Protein AF-A0A965U8T6-F1 (afdb_monomer)

Structure (mmCIF, N/CA/C/O backbone):
data_AF-A0A965U8T6-F1
#
_entry.id   AF-A0A965U8T6-F1
#
loop_
_atom_site.group_PDB
_atom_site.id
_atom_site.type_symbol
_atom_site.label_atom_id
_atom_site.label_alt_id
_atom_site.label_comp_id
_atom_site.label_asym_id
_atom_site.label_entity_id
_atom_site.label_seq_id
_atom_site.pdbx_PDB_ins_code
_atom_site.Cartn_x
_atom_site.Cartn_y
_atom_site.Cartn_z
_atom_site.occupancy
_atom_site.B_iso_or_equiv
_atom_site.auth_seq_id
_atom_site.auth_comp_id
_atom_site.auth_asym_id
_atom_site.auth_atom_id
_atom_site.pdbx_PDB_model_num
ATOM 1 N N . TYR A 1 1 ? -5.938 -2.047 -11.410 1.00 95.56 1 TYR A N 1
ATOM 2 C CA . TYR A 1 1 ? -6.983 -1.110 -10.957 1.00 95.56 1 TYR A CA 1
ATOM 3 C C . TYR A 1 1 ? -6.586 0.311 -11.294 1.00 95.56 1 TYR A C 1
ATOM 5 O O . TYR A 1 1 ? -5.406 0.629 -11.241 1.00 95.56 1 TYR A O 1
ATOM 13 N N . THR A 1 2 ? -7.552 1.163 -11.639 1.00 97.12 2 THR A N 1
ATOM 14 C CA . THR A 1 2 ? -7.296 2.601 -11.788 1.00 97.12 2 THR A CA 1
ATOM 15 C C . THR A 1 2 ? -7.121 3.244 -10.413 1.00 97.12 2 THR A C 1
ATOM 17 O O . THR A 1 2 ? -7.594 2.717 -9.402 1.00 97.12 2 THR A O 1
ATOM 20 N N . ARG A 1 3 ? -6.462 4.404 -10.363 1.00 97.56 3 ARG A N 1
ATOM 21 C CA . ARG A 1 3 ? -6.260 5.137 -9.108 1.00 97.56 3 ARG A CA 1
ATOM 22 C C . ARG A 1 3 ? -7.570 5.449 -8.363 1.00 97.56 3 ARG A C 1
ATOM 24 O O . ARG A 1 3 ? -7.575 5.187 -7.169 1.00 97.56 3 ARG A O 1
ATOM 31 N N . PRO A 1 4 ? -8.670 5.900 -9.004 1.00 98.19 4 PRO A N 1
ATOM 32 C CA . PRO A 1 4 ? -9.933 6.126 -8.293 1.00 98.19 4 PRO A CA 1
ATOM 33 C C . PRO A 1 4 ? -10.497 4.862 -7.629 1.00 98.19 4 PRO A C 1
ATOM 35 O O . PRO A 1 4 ? -10.954 4.913 -6.494 1.00 98.19 4 PRO A O 1
ATOM 38 N N . VAL A 1 5 ? -10.396 3.699 -8.287 1.00 98.44 5 VAL A N 1
ATOM 39 C CA . VAL A 1 5 ? -10.854 2.421 -7.708 1.00 98.44 5 VAL A CA 1
ATOM 40 C C . VAL A 1 5 ? -10.034 2.042 -6.472 1.00 98.44 5 VAL A C 1
ATOM 42 O O . VAL A 1 5 ? -10.585 1.554 -5.485 1.00 98.44 5 VAL A O 1
ATOM 45 N N . LEU A 1 6 ? -8.720 2.278 -6.519 1.00 98.62 6 LEU A N 1
ATOM 46 C CA . LEU A 1 6 ? -7.829 2.081 -5.378 1.00 98.62 6 LEU A CA 1
ATOM 47 C C . LEU A 1 6 ? -8.132 3.087 -4.257 1.00 98.62 6 LEU A C 1
ATOM 49 O O . LEU A 1 6 ? -8.228 2.696 -3.101 1.00 98.62 6 LEU A O 1
ATOM 53 N N . GLU A 1 7 ? -8.321 4.363 -4.585 1.00 98.56 7 GLU A N 1
ATOM 54 C CA . GLU A 1 7 ? -8.605 5.433 -3.622 1.00 98.56 7 GLU A CA 1
ATOM 55 C C . GLU A 1 7 ? -9.887 5.173 -2.823 1.00 98.56 7 GLU A C 1
ATOM 57 O O . GLU A 1 7 ? -9.884 5.321 -1.601 1.00 98.56 7 GLU A O 1
ATOM 62 N N . GLU A 1 8 ? -10.936 4.702 -3.501 1.00 98.25 8 GLU A N 1
ATOM 63 C CA . GLU A 1 8 ? -12.236 4.352 -2.917 1.00 98.25 8 GLU A CA 1
ATOM 64 C C . GLU A 1 8 ? -12.275 2.966 -2.250 1.00 98.25 8 GLU A C 1
ATOM 66 O O . GLU A 1 8 ? -13.344 2.528 -1.826 1.00 98.25 8 GLU A O 1
ATOM 71 N N . ALA A 1 9 ? -11.142 2.257 -2.164 1.00 98.44 9 ALA A N 1
ATOM 72 C CA . ALA A 1 9 ? -11.059 0.922 -1.569 1.00 98.44 9 ALA A CA 1
ATOM 73 C C . ALA A 1 9 ? -12.019 -0.105 -2.212 1.00 98.44 9 ALA A C 1
ATOM 75 O O . ALA A 1 9 ? -12.642 -0.913 -1.523 1.00 98.44 9 ALA A O 1
ATOM 76 N N . LYS A 1 10 ? -12.148 -0.084 -3.547 1.00 98.38 10 LYS A N 1
ATOM 77 C CA . LYS A 1 10 ? -13.059 -0.953 -4.318 1.00 98.38 10 LYS A CA 1
ATOM 78 C C . LYS A 1 10 ? -12.325 -2.073 -5.056 1.00 98.38 10 LYS A C 1
ATOM 80 O O . LYS A 1 10 ? -12.533 -2.299 -6.248 1.00 98.38 10 LYS A O 1
ATOM 85 N N . THR A 1 11 ? -11.440 -2.777 -4.356 1.00 98.56 11 THR A N 1
ATOM 86 C CA . THR A 1 11 ? -10.749 -3.957 -4.902 1.00 98.56 11 THR A CA 1
ATOM 87 C C . THR A 1 11 ? -11.433 -5.251 -4.465 1.00 98.56 11 THR A C 1
ATOM 89 O O . THR A 1 11 ? -12.326 -5.240 -3.617 1.00 98.56 11 THR A O 1
ATOM 92 N N . HIS A 1 12 ? -11.006 -6.380 -5.027 1.00 98.44 12 HIS A N 1
ATOM 93 C CA . HIS A 1 12 ? -11.463 -7.701 -4.591 1.00 98.44 12 HIS A CA 1
ATOM 94 C C . HIS A 1 12 ? -10.910 -8.116 -3.213 1.00 98.44 12 HIS A C 1
ATOM 96 O O . HIS A 1 12 ? -11.413 -9.063 -2.615 1.00 98.44 12 HIS A O 1
ATOM 102 N N . ASP A 1 13 ? -9.866 -7.447 -2.716 1.00 98.69 13 ASP A N 1
ATOM 103 C CA . ASP A 1 13 ? -9.146 -7.824 -1.502 1.00 98.69 13 ASP A CA 1
ATOM 104 C C . ASP A 1 13 ? -9.643 -7.006 -0.303 1.00 98.69 13 ASP A C 1
ATOM 106 O O . ASP A 1 13 ? -9.389 -5.803 -0.184 1.00 98.69 13 ASP A O 1
ATOM 110 N N . CYS A 1 14 ? -10.345 -7.671 0.616 1.00 98.44 14 CYS A N 1
ATOM 111 C CA . CYS A 1 14 ? -10.909 -7.027 1.798 1.00 98.44 14 CYS A CA 1
ATOM 112 C C . CYS A 1 14 ? -9.839 -6.470 2.754 1.00 98.44 14 CYS A C 1
ATOM 114 O O . CYS A 1 14 ? -10.077 -5.434 3.376 1.00 98.44 14 CYS A O 1
ATOM 116 N N . TYR A 1 15 ? -8.658 -7.089 2.846 1.00 98.75 15 TYR A N 1
ATOM 117 C CA . TYR A 1 15 ? -7.562 -6.620 3.699 1.00 98.75 15 TYR A CA 1
ATOM 118 C C . TYR A 1 15 ? -6.897 -5.382 3.118 1.00 98.75 15 TYR A C 1
ATOM 120 O O . TYR A 1 15 ? -6.565 -4.452 3.856 1.00 98.75 15 TYR A O 1
ATOM 128 N N . TRP A 1 16 ? -6.745 -5.338 1.794 1.00 98.81 16 TRP A N 1
ATOM 129 C CA . TRP A 1 16 ? -6.263 -4.144 1.113 1.00 98.81 16 TRP A CA 1
ATOM 130 C C . TRP A 1 16 ? -7.254 -2.986 1.245 1.00 98.81 16 TRP A C 1
ATOM 132 O O . TRP A 1 16 ? -6.857 -1.878 1.609 1.00 98.81 16 TRP A O 1
ATOM 142 N N . ASN A 1 17 ? -8.545 -3.257 1.026 1.00 98.81 17 ASN A N 1
ATOM 143 C CA . ASN A 1 17 ? -9.600 -2.257 1.172 1.00 98.81 17 ASN A CA 1
ATOM 144 C C . ASN A 1 17 ? -9.642 -1.707 2.606 1.00 98.81 17 ASN A C 1
ATOM 146 O O . ASN A 1 17 ? -9.718 -0.497 2.801 1.00 98.81 17 ASN A O 1
ATOM 150 N N . ALA A 1 18 ? -9.519 -2.572 3.617 1.00 98.75 18 ALA A N 1
ATOM 151 C CA . ALA A 1 18 ? -9.455 -2.147 5.011 1.00 98.75 18 A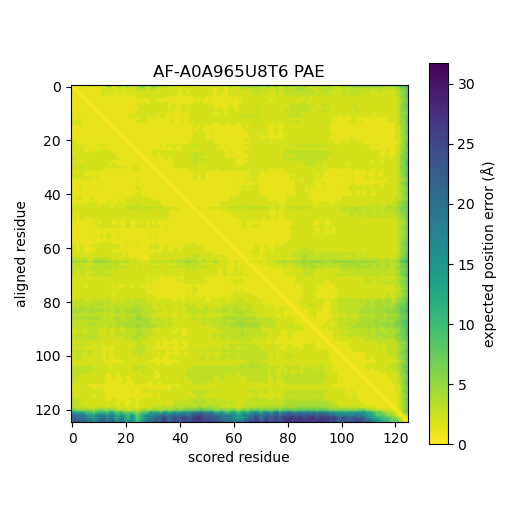LA A CA 1
ATOM 152 C C . ALA A 1 18 ? -8.212 -1.293 5.307 1.00 98.75 18 ALA A C 1
ATOM 154 O O . ALA A 1 18 ? -8.329 -0.260 5.959 1.00 98.75 18 ALA A O 1
ATOM 155 N N . ALA A 1 19 ? -7.037 -1.653 4.785 1.00 98.75 19 ALA A N 1
ATOM 156 C CA . ALA A 1 19 ? -5.831 -0.838 4.946 1.00 98.75 19 ALA A CA 1
ATOM 157 C C . ALA A 1 19 ? -5.972 0.553 4.319 1.00 98.75 19 ALA A C 1
ATOM 159 O O . ALA A 1 19 ? -5.640 1.558 4.953 1.00 98.75 19 ALA A O 1
ATOM 160 N N . GLN A 1 20 ? -6.513 0.616 3.101 1.00 98.81 20 GLN A N 1
ATOM 161 C CA . GLN A 1 20 ? -6.819 1.875 2.430 1.00 98.81 20 GLN A CA 1
ATOM 162 C C . GLN A 1 20 ? -7.793 2.717 3.265 1.00 98.81 20 GLN A C 1
ATOM 164 O O . GLN A 1 20 ? -7.529 3.892 3.505 1.00 98.81 20 GLN A O 1
ATOM 169 N N . MET A 1 21 ? -8.878 2.123 3.767 1.00 98.62 21 MET A N 1
ATOM 170 C CA . MET A 1 21 ? -9.856 2.853 4.575 1.00 98.62 21 MET A CA 1
ATOM 171 C C . MET A 1 21 ? -9.304 3.289 5.931 1.00 98.62 21 MET A C 1
ATOM 173 O O . MET A 1 21 ? -9.589 4.409 6.343 1.00 98.62 21 MET A O 1
ATOM 177 N N . GLU A 1 22 ? -8.474 2.478 6.599 1.00 98.50 22 GLU A N 1
ATOM 178 C CA . GLU A 1 22 ? -7.788 2.867 7.840 1.00 98.50 22 GLU A CA 1
ATOM 179 C C . GLU A 1 22 ? -7.004 4.166 7.624 1.00 98.50 22 GLU A C 1
ATOM 181 O O . GLU A 1 22 ? -7.144 5.114 8.399 1.00 98.50 22 GLU A O 1
ATOM 186 N N . MET A 1 23 ? -6.235 4.233 6.535 1.00 98.19 23 MET A N 1
ATOM 187 C CA . MET A 1 23 ? -5.492 5.427 6.142 1.00 98.19 23 MET A CA 1
ATOM 188 C C . MET A 1 23 ? -6.413 6.624 5.890 1.00 98.19 23 MET A C 1
ATOM 190 O O . MET A 1 23 ? -6.151 7.703 6.412 1.00 98.19 23 MET A O 1
ATOM 194 N N . VAL A 1 24 ? -7.480 6.439 5.109 1.00 98.25 24 VAL A N 1
ATOM 195 C CA . VAL A 1 24 ? -8.394 7.520 4.705 1.00 98.25 24 VAL A CA 1
ATOM 196 C C . VAL A 1 24 ? -9.102 8.144 5.907 1.00 98.25 24 VAL A C 1
ATOM 198 O O . VAL A 1 24 ? -9.201 9.366 5.978 1.00 98.25 24 VAL A O 1
ATOM 201 N N . VAL A 1 25 ? -9.582 7.332 6.855 1.00 97.62 25 VAL A N 1
ATOM 202 C CA . VAL A 1 25 ? -10.411 7.835 7.967 1.00 97.62 25 VAL A CA 1
ATOM 203 C C . VAL A 1 25 ? -9.605 8.276 9.183 1.00 97.62 25 VAL A C 1
ATOM 205 O O . VAL A 1 25 ? -10.047 9.157 9.912 1.00 97.62 25 VAL A O 1
ATOM 208 N N . SER A 1 26 ? -8.437 7.672 9.427 1.00 97.31 26 SER A N 1
ATOM 209 C CA . SER A 1 26 ? -7.622 7.970 10.616 1.00 97.31 26 SER A CA 1
ATOM 210 C C . SER A 1 26 ? -6.365 8.785 10.320 1.00 97.31 26 SER A C 1
ATOM 212 O O . SER A 1 26 ? -5.699 9.248 11.244 1.00 97.31 26 SER A O 1
ATOM 214 N N . GLY A 1 27 ? -5.994 8.913 9.045 1.00 97.94 27 GLY A N 1
ATOM 215 C CA . GLY A 1 27 ? -4.735 9.517 8.632 1.00 97.94 27 GLY A CA 1
ATOM 216 C C . GLY A 1 27 ? -3.497 8.671 8.950 1.00 97.94 27 GLY A C 1
ATOM 217 O O . GLY A 1 27 ? -2.373 9.170 8.865 1.00 97.94 27 GLY A O 1
ATOM 218 N N . LYS A 1 28 ? -3.670 7.402 9.349 1.00 97.38 28 LYS A N 1
ATOM 219 C CA . LYS A 1 28 ? -2.567 6.499 9.688 1.00 97.38 28 LYS A CA 1
ATOM 220 C C . LYS A 1 28 ? -2.889 5.047 9.351 1.00 97.38 28 LYS A C 1
ATOM 222 O O . LYS A 1 28 ? -3.646 4.386 10.051 1.00 97.38 28 LYS A O 1
ATOM 227 N N . MET A 1 29 ? -2.205 4.502 8.351 1.00 98.38 29 MET A N 1
ATOM 228 C CA . MET A 1 29 ? -2.220 3.057 8.085 1.00 98.38 29 MET A CA 1
ATOM 229 C C . MET A 1 29 ? -1.245 2.302 8.997 1.00 98.38 29 MET A C 1
ATOM 231 O O . MET A 1 29 ? -0.110 2.760 9.197 1.00 98.38 29 MET A O 1
ATOM 235 N N . ASN A 1 30 ? -1.636 1.118 9.483 1.00 98.06 30 ASN A N 1
ATOM 236 C CA . ASN A 1 30 ? -0.732 0.200 10.180 1.00 98.06 30 ASN A CA 1
ATOM 237 C C . ASN A 1 30 ? 0.538 -0.081 9.348 1.00 98.06 30 ASN A C 1
ATOM 239 O O . ASN A 1 30 ? 0.462 -0.360 8.153 1.00 98.06 30 ASN A O 1
ATOM 243 N N . GLY A 1 31 ? 1.716 -0.041 9.981 1.00 97.75 31 GLY A N 1
ATOM 244 C CA . GLY A 1 31 ? 3.002 -0.155 9.281 1.00 97.75 31 GLY A CA 1
ATOM 245 C C . GLY A 1 31 ? 3.194 -1.469 8.515 1.00 97.75 31 GLY A C 1
ATOM 246 O O . GLY A 1 31 ? 3.722 -1.453 7.404 1.00 97.75 31 GLY A O 1
ATOM 247 N N . TYR A 1 32 ? 2.711 -2.597 9.047 1.00 98.44 32 TYR A N 1
ATOM 248 C CA . TYR A 1 32 ? 2.759 -3.867 8.318 1.00 98.44 32 TYR A CA 1
ATOM 249 C C . TYR A 1 32 ? 1.830 -3.843 7.104 1.00 98.44 32 TYR A C 1
ATOM 251 O O . TYR A 1 32 ? 2.193 -4.304 6.018 1.00 98.44 32 TYR A O 1
ATOM 259 N N . MET A 1 33 ? 0.654 -3.235 7.270 1.00 98.69 33 MET A N 1
ATOM 260 C CA . MET A 1 33 ? -0.303 -3.073 6.184 1.00 98.69 33 MET A CA 1
ATOM 261 C C . MET A 1 33 ? 0.198 -2.121 5.101 1.00 98.69 33 MET A C 1
ATOM 263 O O . MET A 1 33 ? -0.093 -2.386 3.945 1.00 98.69 33 MET A O 1
ATOM 267 N N . ARG A 1 34 ? 1.037 -1.116 5.400 1.00 98.69 34 ARG A N 1
ATOM 268 C CA . ARG A 1 34 ? 1.681 -0.285 4.357 1.00 98.69 34 ARG A CA 1
ATOM 269 C C . ARG A 1 34 ? 2.515 -1.116 3.382 1.00 98.69 34 ARG A C 1
ATOM 271 O O . ARG A 1 34 ? 2.455 -0.888 2.176 1.00 98.69 34 ARG A O 1
ATOM 278 N N . MET A 1 35 ? 3.248 -2.112 3.890 1.00 98.69 35 MET A N 1
ATOM 279 C CA . MET A 1 35 ? 4.021 -3.035 3.049 1.00 98.69 35 MET A CA 1
ATOM 280 C C . MET A 1 35 ? 3.112 -3.892 2.167 1.00 98.69 35 MET A C 1
ATOM 282 O O . MET A 1 35 ? 3.359 -4.030 0.969 1.00 98.69 35 MET A O 1
ATOM 286 N N . TYR A 1 36 ? 2.060 -4.465 2.759 1.00 98.81 36 TYR A N 1
ATOM 287 C CA . TYR A 1 36 ? 1.067 -5.247 2.025 1.00 98.81 36 TYR A CA 1
ATOM 288 C C . TYR A 1 36 ? 0.399 -4.406 0.931 1.00 98.81 36 TYR A C 1
ATOM 290 O O . TYR A 1 36 ? 0.395 -4.774 -0.242 1.00 98.81 36 TYR A O 1
ATOM 298 N N . TRP A 1 37 ? -0.092 -3.235 1.326 1.00 98.88 37 TRP A N 1
ATOM 299 C CA . TRP A 1 37 ? -0.799 -2.274 0.500 1.00 98.88 37 TRP A CA 1
ATOM 300 C C . TRP A 1 37 ? 0.025 -1.837 -0.712 1.00 98.88 37 TRP A C 1
ATOM 302 O O . TRP A 1 37 ? -0.462 -1.924 -1.840 1.00 98.88 37 TRP A O 1
ATOM 312 N N . GLY A 1 38 ? 1.292 -1.462 -0.505 1.00 98.69 38 GLY A N 1
ATOM 313 C CA . GLY A 1 38 ? 2.176 -1.030 -1.588 1.00 98.69 38 GLY A CA 1
ATOM 314 C C . GLY A 1 38 ? 2.478 -2.149 -2.587 1.00 98.69 38 GLY A C 1
ATOM 315 O O . GLY A 1 38 ? 2.484 -1.919 -3.795 1.00 98.69 38 GLY A O 1
ATOM 316 N N . LYS A 1 39 ? 2.657 -3.387 -2.106 1.00 98.69 39 LYS A N 1
ATOM 317 C CA . LYS A 1 39 ? 2.902 -4.553 -2.974 1.00 98.69 39 LYS A CA 1
ATOM 318 C C . LYS A 1 39 ? 1.696 -4.920 -3.828 1.00 98.69 39 LYS A C 1
ATOM 320 O O . LYS A 1 39 ? 1.874 -5.326 -4.970 1.00 98.69 39 LYS A O 1
ATOM 325 N N . LYS A 1 40 ? 0.481 -4.749 -3.311 1.00 98.75 40 LYS A N 1
ATOM 326 C CA . LYS A 1 40 ? -0.737 -4.972 -4.097 1.00 98.75 40 LYS A CA 1
ATOM 327 C C . LYS A 1 40 ? -0.979 -3.889 -5.143 1.00 98.75 40 LYS A C 1
ATOM 329 O O . LYS A 1 40 ? -1.407 -4.208 -6.246 1.00 98.75 40 LYS A O 1
ATOM 334 N N . ILE A 1 41 ? -0.619 -2.633 -4.864 1.00 98.69 41 ILE A N 1
ATOM 335 C CA . ILE A 1 41 ? -0.623 -1.590 -5.904 1.00 98.69 41 ILE A CA 1
ATOM 336 C C . ILE A 1 41 ? 0.330 -1.968 -7.045 1.00 98.69 41 ILE A C 1
ATOM 338 O O . ILE A 1 41 ? -0.048 -1.829 -8.206 1.00 98.69 41 ILE A O 1
ATOM 342 N N . LEU A 1 42 ? 1.526 -2.483 -6.732 1.00 98.56 42 LEU A N 1
ATOM 343 C CA . LEU A 1 42 ? 2.449 -3.013 -7.742 1.00 98.56 42 LEU A CA 1
ATOM 344 C C . LEU A 1 42 ? 1.825 -4.171 -8.539 1.00 98.56 42 LEU A C 1
ATOM 346 O O . LEU A 1 42 ? 1.861 -4.138 -9.762 1.00 98.56 42 LEU A O 1
ATOM 350 N N . GLU A 1 43 ? 1.212 -5.147 -7.865 1.00 98.50 43 GLU A N 1
ATOM 351 C CA . GLU A 1 43 ? 0.592 -6.321 -8.504 1.00 98.50 43 GLU A CA 1
ATOM 352 C C . GLU A 1 43 ? -0.556 -5.969 -9.458 1.00 98.50 43 GLU A C 1
ATOM 354 O O . GLU A 1 43 ? -0.780 -6.667 -10.441 1.00 98.50 43 GLU A O 1
ATOM 359 N N . TRP A 1 44 ? -1.313 -4.910 -9.161 1.00 98.50 44 TRP A N 1
ATOM 360 C CA . TRP A 1 44 ? -2.549 -4.588 -9.880 1.00 98.50 44 TRP A CA 1
ATOM 361 C C . TRP A 1 44 ? -2.433 -3.407 -10.843 1.00 98.50 44 TRP A C 1
ATOM 363 O O . TRP A 1 44 ? -3.452 -2.990 -11.404 1.00 98.50 44 TRP A O 1
ATOM 373 N N . SER A 1 45 ? -1.248 -2.827 -11.014 1.00 97.94 45 SER A N 1
ATOM 374 C CA . SER A 1 45 ? -1.023 -1.733 -11.967 1.00 97.94 45 SER A CA 1
ATOM 375 C C . SER A 1 45 ? -0.444 -2.262 -13.275 1.00 97.94 45 SER A C 1
ATOM 377 O O . SER A 1 45 ? 0.215 -3.296 -13.289 1.00 97.94 45 SER A O 1
ATOM 379 N N . ALA A 1 46 ? -0.661 -1.540 -14.377 1.00 97.00 46 ALA A N 1
ATOM 380 C CA . ALA A 1 46 ? -0.133 -1.949 -15.677 1.00 97.00 46 ALA A CA 1
ATOM 381 C C . ALA A 1 46 ? 1.399 -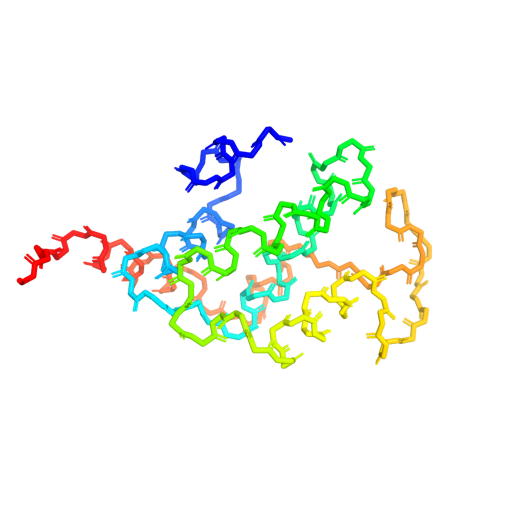1.855 -15.731 1.00 97.00 46 ALA A C 1
ATOM 383 O O . ALA A 1 46 ? 2.047 -2.651 -16.407 1.00 97.00 46 ALA A O 1
ATOM 384 N N . THR A 1 47 ? 1.983 -0.893 -15.006 1.00 97.88 47 THR A N 1
ATOM 385 C CA . THR A 1 47 ? 3.437 -0.717 -14.914 1.00 97.88 47 THR A CA 1
ATOM 386 C C . THR A 1 47 ? 3.893 -0.402 -13.482 1.00 97.88 47 THR A C 1
ATOM 388 O O . THR A 1 47 ? 3.140 0.202 -12.706 1.00 97.88 47 THR A O 1
ATOM 391 N N . PRO A 1 48 ? 5.149 -0.731 -13.115 1.00 97.88 48 PRO A N 1
ATOM 392 C CA . PRO A 1 48 ? 5.730 -0.333 -11.831 1.00 97.88 48 PRO A CA 1
ATOM 393 C C . PRO A 1 48 ? 5.772 1.188 -11.619 1.00 97.88 48 PRO A C 1
ATOM 395 O O . PRO A 1 48 ? 5.637 1.658 -10.491 1.00 97.88 48 PRO A O 1
ATOM 398 N N . GLN A 1 49 ? 5.937 1.970 -12.689 1.00 98.38 49 GLN A N 1
ATOM 399 C CA . GLN A 1 49 ? 5.965 3.432 -12.644 1.00 98.38 49 GLN A CA 1
ATOM 400 C C . GLN A 1 49 ? 4.598 3.995 -12.240 1.00 98.38 49 GLN A C 1
ATOM 402 O O . GLN A 1 49 ? 4.519 4.822 -11.330 1.00 98.38 49 GLN A O 1
ATOM 407 N N . GLU A 1 50 ? 3.517 3.511 -12.858 1.00 98.38 50 GLU A N 1
ATOM 408 C CA . GLU A 1 50 ? 2.148 3.892 -12.489 1.00 98.38 50 GLU A CA 1
ATOM 409 C C . GLU A 1 50 ? 1.796 3.458 -11.063 1.00 98.38 50 GLU A C 1
ATOM 411 O O . GLU A 1 50 ? 1.179 4.226 -10.313 1.00 98.38 50 GLU A O 1
ATOM 416 N N . ALA A 1 51 ? 2.223 2.255 -10.666 1.00 98.62 51 ALA A N 1
ATOM 417 C CA . ALA A 1 51 ? 2.066 1.764 -9.302 1.00 98.62 51 ALA A CA 1
ATOM 418 C C . ALA A 1 51 ? 2.757 2.687 -8.293 1.00 98.62 51 ALA A C 1
ATOM 420 O O . ALA A 1 51 ? 2.144 3.096 -7.306 1.00 98.62 51 ALA A O 1
ATOM 421 N N . TYR A 1 52 ? 4.016 3.054 -8.547 1.00 98.69 52 TYR A N 1
ATOM 422 C CA . TYR A 1 52 ? 4.783 3.924 -7.659 1.00 98.69 52 TYR A CA 1
ATOM 423 C C . TYR A 1 52 ? 4.141 5.309 -7.542 1.00 98.69 52 TYR A C 1
ATOM 425 O O . TYR A 1 52 ? 3.927 5.802 -6.435 1.00 98.69 52 TYR A O 1
ATOM 433 N N . GLN A 1 53 ? 3.759 5.915 -8.670 1.00 98.69 53 GLN A N 1
ATOM 434 C CA . GLN A 1 53 ? 3.069 7.208 -8.683 1.00 98.69 53 GLN A CA 1
ATOM 435 C C . GLN A 1 53 ? 1.744 7.159 -7.914 1.00 98.69 53 GLN A C 1
ATOM 437 O O . GLN A 1 53 ? 1.419 8.090 -7.177 1.00 98.69 53 GLN A O 1
ATOM 442 N N . THR A 1 54 ? 0.989 6.070 -8.053 1.00 98.81 54 THR A N 1
ATOM 443 C CA . THR A 1 54 ? -0.272 5.872 -7.330 1.00 98.81 54 THR A CA 1
ATOM 444 C C . THR A 1 54 ? -0.044 5.682 -5.832 1.00 98.81 54 THR A C 1
ATOM 446 O O . THR A 1 54 ? -0.730 6.321 -5.034 1.00 98.81 54 THR A O 1
ATOM 449 N N . ALA A 1 55 ? 0.954 4.889 -5.435 1.00 98.81 55 ALA A N 1
ATOM 450 C CA . ALA A 1 55 ? 1.312 4.700 -4.033 1.00 98.81 55 ALA A CA 1
ATOM 451 C C . ALA A 1 55 ? 1.766 6.017 -3.376 1.00 98.81 55 ALA A C 1
ATOM 453 O O . ALA A 1 55 ? 1.311 6.356 -2.285 1.00 98.81 55 ALA A O 1
ATOM 454 N N . VAL A 1 56 ? 2.603 6.805 -4.058 1.00 98.75 56 VAL A N 1
ATOM 455 C CA . VAL A 1 56 ? 3.025 8.133 -3.581 1.00 98.75 56 VAL A CA 1
ATOM 456 C C . VAL A 1 56 ? 1.834 9.076 -3.453 1.00 98.75 56 VAL A C 1
ATOM 458 O O . VAL A 1 56 ? 1.695 9.731 -2.421 1.00 98.75 56 VAL A O 1
ATOM 461 N N . TYR A 1 57 ? 0.959 9.127 -4.463 1.00 98.75 57 TYR A N 1
ATOM 462 C CA . TYR A 1 57 ? -0.232 9.975 -4.437 1.00 98.75 57 TYR A CA 1
ATOM 463 C C . TYR A 1 57 ? -1.118 9.666 -3.228 1.00 98.75 57 TYR A C 1
ATOM 465 O O . TYR A 1 57 ? -1.404 10.561 -2.436 1.00 98.75 57 TYR A O 1
ATOM 473 N N . LEU A 1 58 ? -1.515 8.401 -3.059 1.00 98.75 58 LEU A N 1
ATOM 474 C CA . LEU A 1 58 ? -2.435 7.996 -1.997 1.00 98.75 58 LEU A CA 1
ATOM 475 C C . LEU A 1 58 ? -1.809 8.176 -0.611 1.00 98.75 58 LEU A C 1
ATOM 477 O O . LEU A 1 58 ? -2.443 8.737 0.281 1.00 98.75 58 LEU A O 1
ATOM 481 N N . ASN A 1 59 ? -0.544 7.779 -0.442 1.00 98.69 59 ASN A N 1
ATOM 482 C CA . ASN A 1 59 ? 0.152 7.953 0.827 1.00 98.69 59 ASN A CA 1
ATOM 483 C C . ASN A 1 59 ? 0.253 9.434 1.207 1.00 98.69 59 ASN A C 1
ATOM 485 O O . ASN A 1 59 ? -0.058 9.802 2.334 1.00 98.69 59 ASN A O 1
ATOM 489 N N . ASN A 1 60 ? 0.665 10.291 0.272 1.00 98.50 60 ASN A N 1
ATOM 490 C CA . ASN A 1 60 ? 0.804 11.716 0.551 1.00 98.50 60 ASN A CA 1
ATOM 491 C C . ASN A 1 60 ? -0.551 12.379 0.781 1.00 98.50 60 ASN A C 1
ATOM 493 O O . ASN A 1 60 ? -0.645 13.296 1.586 1.00 98.50 60 ASN A O 1
ATOM 497 N N . ARG A 1 61 ? -1.607 11.936 0.101 1.00 98.38 61 ARG A N 1
ATOM 498 C CA . ARG A 1 61 ? -2.939 12.514 0.263 1.00 98.38 61 ARG A CA 1
ATOM 499 C C . ARG A 1 61 ? -3.527 12.252 1.647 1.00 98.38 61 ARG A C 1
ATOM 501 O O . ARG A 1 61 ? -4.092 13.178 2.217 1.00 98.38 61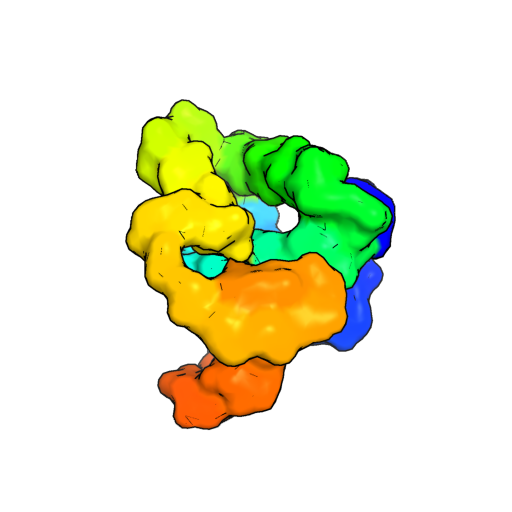 ARG A O 1
ATOM 508 N N . TYR A 1 62 ? -3.378 11.036 2.170 1.00 98.44 62 TYR A N 1
ATOM 509 C CA . TYR A 1 62 ? -4.140 10.600 3.342 1.00 98.44 62 TYR A CA 1
ATOM 510 C C . TYR A 1 62 ? -3.314 10.385 4.608 1.00 98.44 62 TYR A C 1
ATOM 512 O O . TYR A 1 62 ? -3.811 10.686 5.687 1.00 98.44 62 TYR A O 1
ATOM 520 N N . ASN A 1 63 ? -2.072 9.895 4.527 1.00 98.06 63 ASN A N 1
ATOM 521 C CA . ASN A 1 63 ? -1.279 9.727 5.744 1.00 98.06 63 ASN A CA 1
ATOM 522 C C . ASN A 1 63 ? -0.820 11.091 6.283 1.00 98.06 63 ASN A C 1
ATOM 524 O O . ASN A 1 63 ? -0.235 11.904 5.559 1.00 98.06 63 ASN A O 1
ATOM 528 N N . LEU A 1 64 ? -1.020 11.310 7.583 1.00 98.00 64 LEU A N 1
ATOM 529 C CA . LEU A 1 64 ? -0.527 12.490 8.301 1.00 98.00 64 LEU A CA 1
ATOM 530 C C . LEU A 1 64 ? 1.007 12.540 8.301 1.00 98.00 64 LEU A C 1
ATOM 532 O O . LEU A 1 64 ? 1.583 13.617 8.203 1.00 98.00 64 LEU A O 1
ATOM 536 N N . ASP A 1 65 ? 1.650 11.370 8.335 1.00 97.38 65 ASP A N 1
ATOM 537 C CA . ASP A 1 65 ? 3.101 11.182 8.193 1.00 97.38 65 ASP A CA 1
ATOM 538 C C . ASP A 1 65 ? 3.549 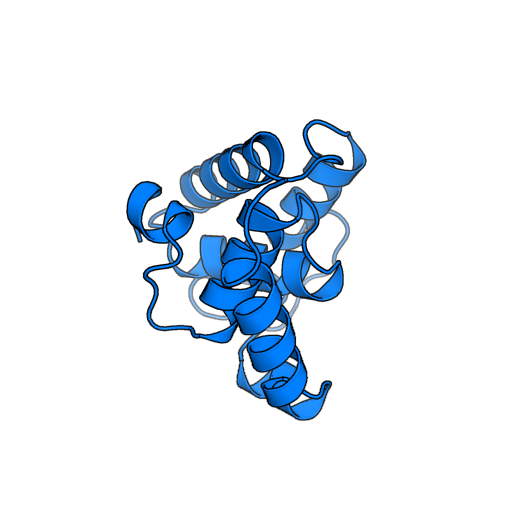10.976 6.727 1.00 97.38 65 ASP A C 1
ATOM 540 O O . ASP A 1 65 ? 4.649 10.495 6.452 1.00 97.38 65 ASP A O 1
ATOM 544 N N . GLY A 1 66 ? 2.690 11.316 5.759 1.00 95.88 66 GLY A N 1
ATOM 545 C CA . GLY A 1 66 ? 3.043 11.364 4.342 1.00 95.88 66 GLY A CA 1
ATOM 546 C C . GLY A 1 66 ? 3.925 12.569 3.988 1.00 95.88 66 GLY A C 1
ATOM 547 O O . GLY A 1 66 ? 4.135 13.465 4.799 1.00 95.88 66 GLY A O 1
ATOM 548 N N . ARG A 1 67 ? 4.414 12.624 2.737 1.00 97.12 67 ARG A N 1
ATOM 549 C CA . ARG A 1 67 ? 5.360 13.652 2.229 1.00 97.12 67 ARG A CA 1
ATOM 550 C C . ARG A 1 67 ? 6.672 13.740 3.023 1.00 97.12 67 ARG A C 1
ATOM 552 O O . ARG A 1 67 ? 7.353 14.757 2.991 1.00 97.12 67 ARG A O 1
ATOM 559 N N . ASP A 1 68 ? 7.029 12.653 3.688 1.00 97.81 68 ASP A N 1
ATOM 560 C CA . ASP A 1 68 ? 8.235 12.513 4.494 1.00 97.81 68 ASP A CA 1
ATOM 561 C C . ASP A 1 68 ? 9.259 11.603 3.783 1.00 97.81 68 ASP A C 1
ATOM 563 O O . ASP A 1 68 ? 8.850 10.660 3.091 1.00 97.81 68 ASP A O 1
ATOM 567 N N . PRO A 1 69 ? 10.583 11.813 3.937 1.00 98.19 69 PRO A N 1
ATOM 568 C CA . PRO A 1 69 ? 11.597 10.917 3.378 1.00 98.19 69 PRO A CA 1
ATOM 569 C C . PRO A 1 69 ? 11.394 9.438 3.736 1.00 98.19 69 PRO A C 1
ATOM 571 O O . PRO A 1 69 ? 11.600 8.574 2.879 1.00 98.19 69 PRO A O 1
ATOM 574 N N . ASN A 1 70 ? 10.926 9.128 4.951 1.00 97.38 70 ASN A N 1
ATOM 575 C CA . ASN A 1 70 ? 10.616 7.754 5.348 1.00 97.38 70 ASN A CA 1
ATOM 576 C C . ASN A 1 70 ? 9.450 7.184 4.543 1.00 97.38 70 ASN A C 1
ATOM 578 O O . ASN A 1 70 ? 9.468 6.004 4.196 1.00 97.38 70 ASN A O 1
ATOM 582 N N . ALA A 1 71 ? 8.457 8.006 4.194 1.00 96.81 71 ALA A N 1
ATOM 583 C CA . ALA A 1 71 ? 7.349 7.573 3.356 1.00 96.81 71 ALA A CA 1
ATOM 584 C C . ALA A 1 71 ? 7.829 7.202 1.944 1.00 96.81 71 ALA A C 1
ATOM 586 O O . ALA A 1 71 ? 7.503 6.124 1.448 1.00 96.81 71 ALA A O 1
ATOM 587 N N . PHE A 1 72 ? 8.664 8.037 1.315 1.00 98.50 72 PHE A N 1
ATOM 588 C CA . PHE A 1 72 ? 9.230 7.724 -0.003 1.00 98.50 72 PHE A CA 1
ATOM 589 C C . PHE A 1 72 ? 10.129 6.484 0.029 1.00 98.50 72 PHE A C 1
ATOM 591 O O . PHE A 1 72 ? 10.047 5.646 -0.872 1.00 98.50 72 PHE A O 1
ATOM 598 N N . ALA A 1 73 ? 10.957 6.339 1.069 1.00 98.44 73 ALA A N 1
ATOM 599 C CA . ALA A 1 73 ? 11.802 5.164 1.256 1.00 98.44 73 ALA A CA 1
ATOM 600 C C . ALA A 1 73 ? 10.972 3.891 1.495 1.00 98.44 73 ALA A C 1
ATOM 602 O O . ALA A 1 73 ? 11.256 2.859 0.890 1.00 98.44 73 ALA A O 1
ATOM 603 N N . GLY A 1 74 ? 9.919 3.967 2.314 1.00 98.38 74 GLY A N 1
ATOM 604 C CA . GLY A 1 74 ? 9.014 2.853 2.596 1.00 98.38 74 GLY A CA 1
ATOM 605 C C . GLY A 1 74 ? 8.206 2.414 1.374 1.00 98.38 74 GLY A C 1
ATOM 606 O O . GLY A 1 74 ? 8.066 1.216 1.121 1.00 98.38 74 GLY A O 1
ATOM 607 N N . ILE A 1 75 ? 7.740 3.365 0.557 1.00 98.69 75 ILE A N 1
ATOM 608 C CA . ILE A 1 75 ? 7.123 3.044 -0.734 1.00 98.69 75 ILE A CA 1
ATOM 609 C C . ILE A 1 75 ? 8.164 2.384 -1.629 1.00 98.69 75 ILE A C 1
ATOM 611 O O . ILE A 1 75 ? 7.916 1.283 -2.096 1.00 98.69 75 ILE A O 1
ATOM 615 N N . ALA A 1 76 ? 9.348 2.976 -1.813 1.00 98.56 76 ALA A N 1
ATOM 616 C CA . ALA A 1 76 ? 10.397 2.401 -2.658 1.00 98.56 76 ALA A CA 1
ATOM 617 C C . ALA A 1 76 ? 10.831 0.991 -2.211 1.00 98.56 76 ALA A C 1
ATOM 619 O O . ALA A 1 76 ? 11.155 0.157 -3.056 1.00 98.56 76 ALA A O 1
ATOM 620 N N . TRP A 1 77 ? 10.780 0.688 -0.912 1.00 98.62 77 TRP A N 1
ATOM 621 C CA . TRP A 1 77 ? 11.018 -0.659 -0.390 1.00 98.62 77 TRP A CA 1
ATOM 622 C C . TRP A 1 77 ? 10.004 -1.683 -0.908 1.00 98.62 77 TRP A C 1
ATOM 624 O O . TRP A 1 77 ? 10.368 -2.814 -1.234 1.00 98.62 77 TRP A O 1
ATOM 634 N N . CYS A 1 78 ? 8.741 -1.286 -1.096 1.00 98.38 78 CYS A N 1
ATOM 635 C CA . CYS A 1 78 ? 7.738 -2.159 -1.710 1.00 98.38 78 CYS A CA 1
ATOM 636 C C . CYS A 1 78 ? 8.127 -2.577 -3.139 1.00 98.38 78 CYS A C 1
ATOM 638 O O . CYS A 1 78 ? 7.734 -3.667 -3.554 1.00 98.38 78 CYS A O 1
ATOM 640 N N . PHE A 1 79 ? 8.946 -1.763 -3.818 1.00 98.25 79 PHE A N 1
ATOM 641 C CA . PHE A 1 79 ? 9.498 -1.969 -5.163 1.00 98.25 79 PHE A CA 1
ATOM 642 C C . PHE A 1 79 ? 10.956 -2.478 -5.146 1.00 98.25 79 PHE A C 1
ATOM 644 O O . PHE A 1 79 ? 11.619 -2.483 -6.177 1.00 98.25 79 PHE A O 1
ATOM 651 N N . GLY A 1 80 ? 11.468 -2.908 -3.985 1.00 97.50 80 GLY A N 1
ATOM 652 C CA . GLY A 1 80 ? 12.769 -3.575 -3.849 1.00 97.50 80 GLY A CA 1
ATOM 653 C C . GLY A 1 80 ? 13.917 -2.711 -3.317 1.00 97.50 80 GLY A C 1
ATOM 654 O O . GLY A 1 80 ? 15.002 -3.235 -3.072 1.00 97.50 80 GLY A O 1
ATOM 655 N N . LYS A 1 81 ? 13.722 -1.407 -3.080 1.00 97.75 81 LYS A N 1
ATOM 656 C CA . LYS A 1 81 ? 14.787 -0.561 -2.515 1.00 97.75 81 LYS A CA 1
ATOM 657 C C . LYS A 1 81 ? 15.118 -0.979 -1.076 1.00 97.75 81 LYS A C 1
ATOM 659 O O . LYS A 1 81 ? 14.232 -1.059 -0.235 1.00 97.75 81 LYS A O 1
ATOM 664 N N . HIS A 1 82 ? 16.400 -1.184 -0.778 1.00 97.94 82 HIS A N 1
ATOM 665 C CA . HIS A 1 82 ? 16.884 -1.634 0.540 1.00 97.94 82 HIS A CA 1
ATOM 666 C C . HIS A 1 82 ? 16.352 -3.018 0.983 1.00 97.94 82 HIS A C 1
ATOM 668 O O . HIS A 1 82 ? 16.454 -3.359 2.160 1.00 97.94 82 HIS A O 1
ATOM 674 N N . ASP A 1 83 ? 15.799 -3.820 0.068 1.00 98.06 83 ASP A N 1
ATOM 675 C CA . ASP A 1 83 ? 15.523 -5.245 0.288 1.00 9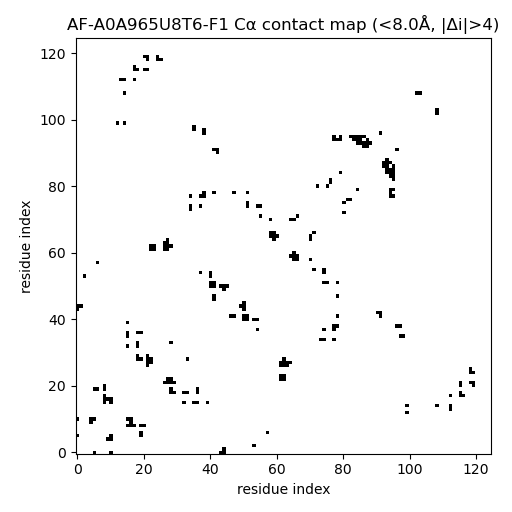8.06 83 ASP A CA 1
ATOM 676 C C . ASP A 1 83 ? 16.448 -6.087 -0.605 1.00 98.06 83 ASP A C 1
ATOM 678 O O . ASP A 1 83 ? 17.104 -5.576 -1.514 1.00 98.06 83 ASP A O 1
ATOM 682 N N . ARG A 1 84 ? 16.518 -7.389 -0.335 1.00 97.75 84 ARG A N 1
ATOM 683 C CA . ARG A 1 84 ? 17.268 -8.352 -1.155 1.00 97.75 84 ARG A CA 1
ATOM 684 C C . ARG A 1 84 ? 16.367 -9.024 -2.203 1.00 97.75 84 ARG A C 1
ATOM 686 O O . ARG A 1 84 ? 15.148 -9.022 -2.018 1.00 97.75 84 ARG A O 1
ATOM 693 N N . PRO A 1 85 ? 16.936 -9.670 -3.237 1.00 98.00 85 PRO A N 1
ATOM 694 C CA . PRO A 1 85 ? 16.177 -10.516 -4.157 1.00 98.00 85 PRO A CA 1
ATOM 695 C C . PRO A 1 85 ? 15.494 -11.705 -3.460 1.00 98.00 85 PRO A C 1
ATOM 697 O O . PRO A 1 85 ? 16.022 -12.275 -2.501 1.00 98.00 85 PRO A O 1
ATOM 700 N N . TRP A 1 86 ? 14.331 -12.090 -3.978 1.00 98.31 86 TRP A N 1
ATOM 701 C CA . TRP A 1 86 ? 13.534 -13.257 -3.591 1.00 98.31 86 TRP A CA 1
ATOM 702 C C . TRP A 1 86 ? 13.363 -14.210 -4.776 1.00 98.31 86 TRP A C 1
ATOM 704 O O . TRP A 1 86 ? 13.775 -13.900 -5.893 1.00 98.31 86 TRP A O 1
ATOM 714 N N . GLN A 1 87 ? 12.755 -15.374 -4.523 1.00 97.94 87 GLN A N 1
ATOM 715 C CA . GLN A 1 87 ? 12.368 -16.303 -5.583 1.00 97.94 87 GLN A CA 1
ATOM 716 C C . GLN A 1 87 ? 11.529 -15.575 -6.636 1.00 97.94 87 GLN A C 1
ATOM 718 O O . GLN A 1 87 ? 10.586 -14.860 -6.291 1.00 97.94 87 GLN A O 1
ATOM 723 N N . GLU A 1 88 ? 11.896 -15.773 -7.898 1.00 98.00 88 GLU A N 1
ATOM 724 C CA . GLU A 1 88 ? 11.254 -15.103 -9.016 1.00 98.00 88 GLU A CA 1
ATOM 725 C C . GLU A 1 88 ? 9.777 -15.488 -9.139 1.00 98.00 88 GLU A C 1
ATOM 727 O O . GLU A 1 88 ? 9.397 -16.651 -8.964 1.00 98.00 88 GLU A O 1
ATOM 732 N N . ARG A 1 89 ? 8.939 -14.494 -9.437 1.00 97.12 89 ARG A N 1
ATOM 733 C CA . ARG A 1 89 ? 7.509 -14.665 -9.664 1.00 97.12 89 ARG A CA 1
ATOM 734 C C . ARG A 1 89 ? 7.022 -13.742 -10.770 1.00 97.12 89 ARG A C 1
ATOM 736 O O . ARG A 1 89 ? 7.517 -12.627 -10.920 1.00 97.12 89 ARG A O 1
ATOM 743 N N . GLU A 1 90 ? 5.998 -14.186 -11.489 1.00 96.94 90 GLU A N 1
ATOM 744 C CA . GLU A 1 90 ? 5.273 -13.345 -12.439 1.00 96.94 90 GLU A CA 1
ATOM 745 C C . GLU A 1 90 ? 4.863 -12.008 -11.796 1.00 96.94 90 GLU A C 1
ATOM 747 O O . GLU A 1 90 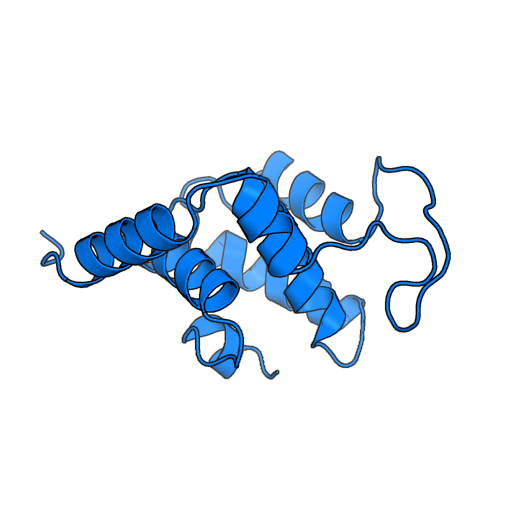? 4.519 -11.957 -10.609 1.00 96.94 90 GLU A O 1
ATOM 752 N N . ILE A 1 91 ? 4.941 -10.928 -12.581 1.00 96.25 91 ILE A N 1
ATOM 753 C CA . ILE A 1 91 ? 4.734 -9.520 -12.192 1.00 96.25 91 ILE A CA 1
ATOM 754 C C . ILE A 1 91 ? 5.834 -8.962 -11.273 1.00 96.25 9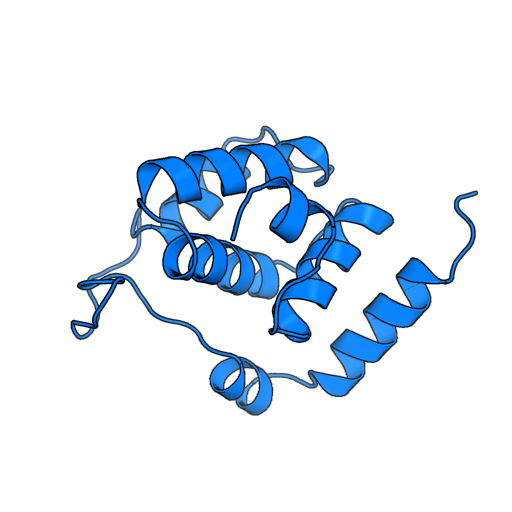1 ILE A C 1
ATOM 756 O O . ILE A 1 91 ? 6.366 -7.885 -11.530 1.00 96.25 91 ILE A O 1
ATOM 760 N N . PHE A 1 92 ? 6.202 -9.677 -10.212 1.00 97.06 92 PHE A N 1
ATOM 761 C CA . PHE A 1 92 ? 7.132 -9.176 -9.196 1.00 97.06 92 PHE A CA 1
ATOM 762 C C . PHE A 1 92 ? 8.610 -9.333 -9.565 1.00 97.06 92 PHE A C 1
ATOM 764 O O . PHE A 1 92 ? 9.457 -8.675 -8.954 1.00 97.06 92 PHE A O 1
ATOM 771 N N . GLY A 1 93 ? 8.943 -10.222 -10.504 1.00 97.44 93 GLY A N 1
ATOM 772 C CA . GLY A 1 93 ? 10.318 -10.671 -10.686 1.00 97.44 93 GLY A CA 1
ATOM 773 C C . GLY A 1 93 ? 10.854 -11.180 -9.348 1.00 97.44 93 GLY A C 1
ATOM 774 O O . GLY A 1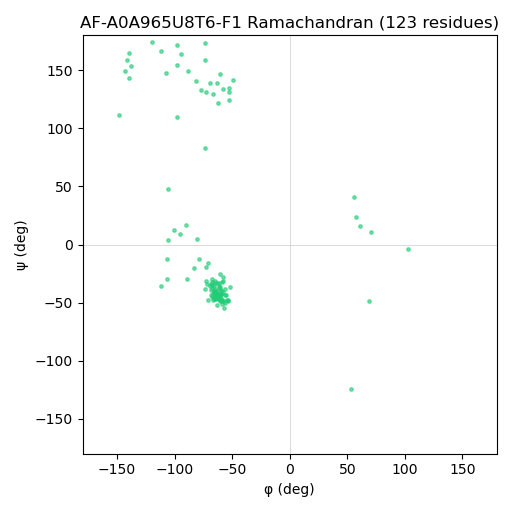 93 ? 10.225 -12.012 -8.699 1.00 97.44 93 GLY A O 1
ATOM 775 N N . THR A 1 94 ? 11.969 -10.621 -8.884 1.00 98.06 94 THR A N 1
ATOM 776 C CA . THR A 1 94 ? 12.603 -10.982 -7.604 1.00 98.06 94 THR A CA 1
ATOM 777 C C . THR A 1 94 ? 12.210 -10.079 -6.427 1.00 98.06 94 THR A C 1
ATOM 779 O O . THR A 1 94 ? 12.799 -10.176 -5.347 1.00 98.06 94 THR A O 1
ATOM 782 N N . ILE A 1 95 ? 11.220 -9.194 -6.584 1.00 98.00 95 ILE A N 1
ATOM 783 C CA . ILE A 1 95 ? 10.717 -8.368 -5.478 1.00 98.00 95 ILE A CA 1
ATOM 784 C C . ILE A 1 95 ? 9.979 -9.258 -4.470 1.00 98.00 95 ILE A C 1
ATOM 786 O O . ILE A 1 95 ? 9.187 -10.125 -4.835 1.00 98.00 95 ILE A O 1
ATOM 790 N N . ARG A 1 96 ? 10.185 -9.008 -3.169 1.00 98.38 96 ARG A N 1
ATOM 791 C CA . ARG A 1 96 ? 9.484 -9.730 -2.097 1.00 98.38 96 ARG A CA 1
ATOM 792 C C . ARG A 1 96 ? 7.970 -9.699 -2.307 1.00 98.38 96 ARG A C 1
ATOM 794 O O . ARG A 1 96 ? 7.375 -8.621 -2.300 1.00 98.38 96 ARG A O 1
ATOM 801 N N . TYR A 1 97 ? 7.348 -10.870 -2.354 1.00 97.81 97 TYR A N 1
ATOM 802 C CA . TYR A 1 97 ? 5.900 -11.018 -2.466 1.00 97.81 97 TYR A CA 1
ATOM 803 C C . TYR A 1 97 ? 5.185 -11.049 -1.102 1.00 97.81 97 TYR A C 1
ATOM 805 O O . TYR A 1 97 ? 5.731 -11.541 -0.112 1.00 97.81 97 TYR A O 1
ATOM 813 N N . MET A 1 98 ? 3.938 -10.563 -1.051 1.00 98.06 98 MET A N 1
ATOM 814 C CA . MET A 1 98 ? 3.025 -10.701 0.094 1.00 98.06 98 MET A CA 1
ATOM 815 C C . MET A 1 98 ? 1.589 -10.990 -0.389 1.00 98.06 98 MET A C 1
ATOM 817 O O . MET A 1 98 ? 1.147 -10.447 -1.402 1.00 98.06 98 MET A O 1
ATOM 821 N N . ASN A 1 99 ? 0.842 -11.831 0.335 1.00 97.56 99 ASN A N 1
ATOM 822 C CA . ASN A 1 99 ? -0.560 -12.177 0.048 1.00 97.56 99 ASN A CA 1
ATOM 823 C C . ASN A 1 99 ? -1.424 -12.274 1.311 1.00 97.56 99 ASN A C 1
ATOM 825 O O . ASN A 1 99 ? -0.895 -12.372 2.418 1.00 97.56 99 ASN A O 1
ATOM 829 N N . ALA A 1 100 ? -2.744 -12.275 1.109 1.00 97.69 100 ALA A N 1
ATOM 830 C CA . ALA A 1 100 ? -3.757 -12.371 2.157 1.00 97.69 100 ALA A CA 1
ATOM 831 C C . ALA A 1 100 ? -3.545 -13.591 3.067 1.00 97.69 100 ALA A C 1
ATOM 833 O O . ALA A 1 100 ? -3.406 -13.425 4.271 1.00 97.69 100 ALA A O 1
ATOM 834 N N . ALA A 1 101 ? -3.330 -14.784 2.497 1.00 98.00 101 ALA A N 1
ATOM 835 C CA . ALA A 1 101 ? -3.029 -15.989 3.281 1.00 98.00 101 ALA A CA 1
ATOM 836 C C . ALA A 1 101 ? -1.776 -15.843 4.174 1.00 98.00 101 ALA A C 1
ATOM 838 O O . ALA A 1 101 ? -1.633 -16.499 5.204 1.00 98.00 101 ALA A O 1
ATOM 839 N N . GLY A 1 102 ? -0.821 -14.995 3.780 1.00 97.81 102 GLY A N 1
ATOM 840 C CA . GLY A 1 102 ? 0.331 -14.642 4.601 1.00 97.81 102 GLY A CA 1
ATOM 841 C C . GLY A 1 102 ? -0.013 -13.731 5.779 1.00 97.81 102 GLY A C 1
ATOM 842 O O . GLY A 1 102 ? 0.663 -13.835 6.800 1.00 97.81 102 GLY A O 1
ATOM 843 N N . LEU A 1 103 ? -1.024 -12.869 5.645 1.00 98.38 103 LEU A N 1
ATOM 844 C CA . LEU A 1 103 ? -1.569 -12.058 6.736 1.00 98.38 103 LEU A CA 1
ATOM 845 C C . LEU A 1 103 ? -2.351 -12.927 7.723 1.00 98.38 103 LEU A C 1
ATOM 847 O O . LEU A 1 103 ? -2.059 -12.872 8.913 1.00 98.38 103 LEU A O 1
ATOM 851 N N . ASP A 1 104 ? -3.236 -13.791 7.220 1.00 97.94 104 ASP A N 1
ATOM 852 C CA . ASP A 1 104 ? -4.071 -14.691 8.032 1.00 97.94 104 ASP A CA 1
ATOM 853 C C . ASP A 1 104 ? -3.250 -15.583 8.965 1.00 97.94 104 ASP A C 1
ATOM 855 O O . ASP A 1 104 ? -3.610 -15.816 10.113 1.00 97.94 104 ASP A O 1
ATOM 859 N N . ARG A 1 105 ? -2.097 -16.067 8.493 1.00 98.12 105 ARG A N 1
ATOM 860 C CA . ARG A 1 105 ? -1.192 -16.885 9.316 1.00 98.12 105 ARG A CA 1
ATOM 861 C C . ARG A 1 105 ? -0.449 -16.098 10.394 1.00 98.12 105 ARG A C 1
ATOM 863 O O . ARG A 1 105 ? 0.124 -16.715 11.285 1.00 98.12 105 ARG A O 1
ATOM 870 N N . LYS A 1 106 ? -0.352 -14.772 10.268 1.00 97.81 106 LYS A N 1
ATOM 871 C CA . LYS A 1 106 ? 0.500 -13.929 11.124 1.00 97.81 106 LYS A CA 1
ATOM 872 C C . LYS A 1 106 ? -0.283 -13.099 12.127 1.00 97.81 106 LYS A C 1
ATOM 874 O O . LYS A 1 106 ? 0.274 -12.763 13.168 1.00 97.81 106 LYS A O 1
ATOM 879 N N . PHE A 1 107 ? -1.516 -12.726 11.801 1.00 98.12 107 PHE A N 1
ATOM 880 C CA . PHE A 1 107 ? -2.280 -11.748 12.563 1.00 98.12 107 PHE A CA 1
ATOM 881 C C . PHE A 1 107 ? -3.753 -12.133 12.646 1.00 98.12 107 PHE A C 1
ATOM 883 O O . PHE A 1 107 ? -4.273 -12.846 11.791 1.00 98.12 107 PHE A O 1
ATOM 890 N N . ASP A 1 108 ? -4.434 -11.582 13.649 1.00 98.25 108 ASP A N 1
ATOM 891 C CA . ASP A 1 108 ? -5.893 -11.584 13.728 1.00 98.25 108 ASP A CA 1
ATOM 892 C C . ASP A 1 108 ? -6.475 -10.588 12.711 1.00 98.25 108 ASP A C 1
ATOM 894 O O . ASP A 1 108 ? -6.738 -9.416 13.002 1.00 98.25 108 ASP A O 1
ATOM 898 N N . MET A 1 109 ? -6.602 -11.051 11.469 1.00 98.44 109 MET A N 1
ATOM 899 C CA . MET A 1 109 ? -7.163 -10.258 10.380 1.00 98.44 109 MET A CA 1
ATOM 900 C C . MET A 1 109 ? -8.670 -9.998 10.517 1.00 98.44 109 MET A C 1
ATOM 902 O O . MET A 1 109 ? -9.074 -8.876 10.197 1.00 98.44 109 MET A O 1
ATOM 906 N N . PRO A 1 110 ? -9.503 -10.929 11.029 1.00 98.44 110 PRO A N 1
ATOM 907 C CA . PRO A 1 110 ? -10.878 -10.611 11.411 1.00 98.44 110 PRO A CA 1
ATOM 908 C C . PRO A 1 110 ? -10.958 -9.426 12.384 1.00 98.44 110 PRO A C 1
ATOM 910 O O . PRO A 1 110 ? -11.669 -8.459 12.109 1.00 98.44 110 PRO A O 1
ATOM 913 N N . GLY A 1 111 ? -10.143 -9.426 13.445 1.00 98.50 111 GLY A N 1
ATOM 914 C CA . GLY A 1 111 ? -10.066 -8.303 14.381 1.00 98.50 111 GLY A CA 1
ATOM 915 C C . GLY A 1 111 ? -9.607 -6.994 13.725 1.00 98.50 111 GLY A C 1
ATOM 916 O O . GLY A 1 111 ? -10.133 -5.920 14.032 1.00 98.50 111 GLY A O 1
ATOM 917 N N . TYR A 1 112 ? -8.669 -7.055 12.772 1.00 98.56 112 TYR A N 1
ATOM 918 C CA . TYR A 1 112 ? -8.266 -5.880 11.989 1.00 98.56 112 TYR A CA 1
ATOM 919 C C . TYR A 1 112 ? -9.417 -5.322 11.136 1.00 98.56 112 TYR A C 1
ATOM 921 O O . TYR A 1 112 ? -9.640 -4.109 11.135 1.00 98.56 112 TYR A O 1
ATOM 929 N N . LEU A 1 113 ? -10.171 -6.185 10.447 1.00 98.62 113 LEU A N 1
ATOM 930 C CA . LEU A 1 113 ? -11.336 -5.779 9.655 1.00 98.62 113 LEU A CA 1
ATOM 931 C C . LEU A 1 113 ? -12.400 -5.100 10.526 1.00 98.62 113 LEU A C 1
ATOM 933 O O . LEU A 1 113 ? -12.883 -4.021 10.172 1.00 98.62 113 LEU A O 1
ATOM 937 N N . ASP A 1 114 ? -12.720 -5.685 11.681 1.00 98.38 114 ASP A N 1
ATOM 938 C CA . ASP A 1 114 ? -13.704 -5.128 12.611 1.00 98.38 114 ASP A CA 1
ATOM 939 C C . ASP A 1 114 ? -13.265 -3.771 13.164 1.00 98.38 114 ASP A C 1
ATOM 941 O O . ASP A 1 114 ? -14.055 -2.821 13.189 1.00 98.38 114 ASP A O 1
ATOM 945 N N . LYS A 1 115 ? -11.984 -3.632 13.527 1.00 97.94 115 LYS A N 1
ATOM 946 C CA . LYS A 1 115 ? -11.404 -2.350 13.948 1.00 97.94 115 LYS A CA 1
ATOM 947 C C . LYS A 1 115 ? -11.599 -1.277 12.876 1.00 97.94 115 LYS A C 1
ATOM 949 O O . LYS A 1 115 ? -12.051 -0.174 13.186 1.00 97.94 115 LYS A O 1
ATOM 954 N N . VAL A 1 116 ? -11.246 -1.568 11.623 1.00 98.12 116 VAL A N 1
ATOM 955 C CA . VAL A 1 116 ? -11.371 -0.586 10.534 1.00 98.12 116 VAL A CA 1
ATOM 956 C C . VAL A 1 116 ? -12.837 -0.255 10.268 1.00 98.12 116 VAL A C 1
ATOM 958 O O . VAL A 1 116 ? -13.174 0.918 10.122 1.00 98.12 116 VAL A O 1
ATOM 961 N N . LYS A 1 117 ? -13.728 -1.250 10.284 1.00 97.62 117 LYS A N 1
ATOM 962 C CA . LYS A 1 117 ? -15.173 -1.033 10.146 1.00 97.62 117 LYS A CA 1
ATOM 963 C C . LYS A 1 117 ? -15.702 -0.064 11.207 1.00 97.62 117 LYS A C 1
ATOM 965 O O . LYS A 1 117 ? -16.452 0.852 10.877 1.00 97.62 117 LYS A O 1
ATOM 970 N N . GLN A 1 118 ? -15.266 -0.214 12.458 1.00 97.31 118 GLN A N 1
ATOM 971 C CA . GLN A 1 118 ? -15.621 0.713 13.534 1.00 97.31 118 GLN A CA 1
ATOM 972 C C . GLN A 1 118 ? -15.080 2.126 13.281 1.00 97.31 118 GLN A C 1
ATOM 974 O O . GLN A 1 118 ? -15.812 3.091 13.491 1.00 97.31 118 GLN A O 1
ATOM 979 N N . LEU A 1 119 ? -13.838 2.267 12.802 1.00 95.62 119 LEU A N 1
ATOM 980 C CA . LEU A 1 119 ? -13.261 3.574 12.460 1.00 95.62 119 LEU A CA 1
ATOM 981 C C . LEU A 1 119 ? -14.057 4.289 11.364 1.00 95.62 119 LEU A C 1
ATOM 983 O O . LEU A 1 119 ? -14.337 5.473 11.505 1.00 95.62 119 LEU A O 1
ATOM 987 N N . VAL A 1 120 ? -14.464 3.568 10.316 1.00 94.81 120 VAL A N 1
ATOM 988 C CA . VAL A 1 120 ? -15.274 4.121 9.216 1.00 94.81 120 VAL A CA 1
ATOM 989 C C . VAL A 1 120 ? -16.664 4.551 9.693 1.00 94.81 120 VAL A C 1
ATOM 991 O O . VAL A 1 120 ? -17.214 5.521 9.185 1.00 94.81 120 VAL A O 1
ATOM 994 N N . SER A 1 121 ? -17.238 3.852 10.676 1.00 91.31 121 SER A N 1
ATOM 995 C CA . SER A 1 121 ? -18.573 4.165 11.205 1.00 91.31 121 SER A CA 1
ATOM 996 C C . SER A 1 121 ? -18.619 5.340 12.190 1.00 91.31 121 SER A C 1
ATOM 998 O O . SER A 1 121 ? -19.708 5.805 12.526 1.00 91.31 121 SER A O 1
ATOM 1000 N N . LYS A 1 122 ? -17.468 5.812 12.691 1.00 82.56 122 LYS A N 1
ATOM 1001 C CA . LYS A 1 122 ? -17.429 6.932 13.639 1.00 82.56 122 LYS A CA 1
ATOM 1002 C C . LYS A 1 122 ? -17.647 8.259 12.899 1.00 82.56 122 LYS A C 1
ATOM 1004 O O . LYS A 1 122 ? -16.980 8.488 11.891 1.00 82.56 122 LYS A O 1
ATOM 1009 N N . PRO A 1 123 ? -18.521 9.155 13.396 1.00 59.19 123 PRO A N 1
ATOM 1010 C CA . PRO A 1 123 ? -18.637 10.502 12.850 1.00 59.19 123 PRO A CA 1
ATOM 1011 C C . PRO A 1 123 ? -17.286 11.220 12.934 1.00 59.19 123 PRO A C 1
ATOM 1013 O O . PRO A 1 123 ? -16.629 11.168 13.977 1.00 59.19 123 PRO A O 1
ATOM 1016 N N . GLN A 1 124 ? -16.874 11.886 11.853 1.00 59.16 124 GLN A N 1
ATOM 1017 C CA . GLN A 1 124 ? -15.805 12.881 11.937 1.00 59.16 124 GLN A CA 1
ATOM 1018 C C . GLN A 1 124 ? -16.294 14.005 12.859 1.00 59.16 124 GLN A C 1
ATOM 1020 O O . GLN A 1 124 ? -17.378 14.545 12.636 1.00 59.16 124 GLN A O 1
ATOM 1025 N N . ALA A 1 125 ? -15.541 14.252 13.932 1.00 52.97 125 ALA A N 1
ATOM 1026 C CA . ALA A 1 125 ? -15.798 15.328 14.887 1.00 52.97 125 ALA A CA 1
ATOM 1027 C C . ALA A 1 125 ? -15.554 16.705 14.260 1.00 52.97 125 ALA A C 1
ATOM 1029 O O . ALA A 1 125 ? -14.653 16.798 13.393 1.00 52.97 125 ALA A O 1
#

Mean predicted aligned error: 2.56 Å

Sequence (125 aa):
YTRPVLEEAKTHDCYWNAAQMEMVVSGKMNGYMRMYWGKKILEWSATPQEAYQTAVYLNNRYNLDGRDPNAFAGIAWCFGKHDRPWQEREIFGTIRYMNAAGLDRKFDMPGYLDKVKQLVSKPQA

Solvent-accessible surface area (backbone atoms only — not comparable to full-atom values): 7103 Å² total; per-residue (Å²): 97,56,66,68,43,55,73,70,36,66,62,95,45,67,69,51,22,36,41,46,46,31,15,65,72,68,27,53,52,57,73,72,46,50,51,50,44,43,39,50,40,42,71,44,30,98,39,66,67,59,16,49,54,46,49,52,49,53,40,43,73,34,28,74,73,32,87,34,74,67,43,57,50,56,53,41,34,43,76,35,49,99,55,72,83,42,79,74,40,88,95,50,42,35,34,72,83,83,55,69,73,60,45,59,77,73,45,69,50,71,61,51,48,53,53,34,52,53,56,70,70,50,79,86,128

Radius of gyration: 14.11 Å; Cα contacts (8 Å, |Δi|>4): 141; chains: 1; bounding box: 36×32×31 Å

Secondary structure (DSSP, 8-state):
--HHHHHTT-SS-HHHHHHHHHHHHHS---HHHHHHHHHH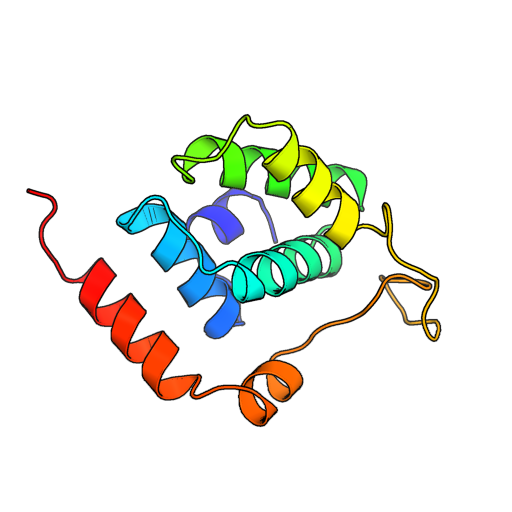HHHHSSSHHHHHHHHHHHHHHH-TT-SSHHHHHHHHHHTTTTS---S-BTTTBTSPP--HHHHHTTS-HHHHHHHHHHHHHSPP-

Foldseek 3Di:
DDLVCQQCLPDPDLLLSLQSLCQQLVLDGDLVSLLVNLLVLLVPDPHPVNSLVSSLVSNQVRHPCHPDPVSNQSSVVSLPRPHDFCPQDPSNGRRDDDDPVNDVVPDPSVVSSVVSVVSNPDDDD

Nearest PDB structures (foldseek):
  3umv-assembly2_B  TM=9.983E-01  e=9.825E-11  Oryza sativa Japonica Group
  7ye0-assembly2_B  TM=9.943E-01  e=1.337E-10  Methanosarcina mazei Go1
  7ye0-assembly1_A  TM=9.936E-01  e=2.352E-10  Methanosarcina mazei Go1
  8oy6-assembly2_B  TM=9.921E-01  e=2.352E-10  Methanosarcina mazei Go1
  7vjh-assembly1_A  TM=9.955E-01  e=3.369E-10  Methanosarcina mazei Go1

pLDDT: mean 96.93, std 6.48, range [52.97, 98.88]